Protein AF-A0A427BY05-F1 (afdb_monomer)

Solvent-accessible surface area (backbone atoms only — not comparable to full-atom values): 9026 Å² total; per-residue (Å²): 114,60,67,61,38,49,51,53,21,74,69,42,83,52,49,72,58,21,45,49,31,49,49,46,39,56,51,51,51,36,51,50,53,50,51,51,59,32,62,74,33,28,88,82,39,50,66,62,26,50,54,50,51,53,55,46,67,76,38,56,68,60,41,50,52,50,49,35,59,76,63,70,39,46,69,43,24,34,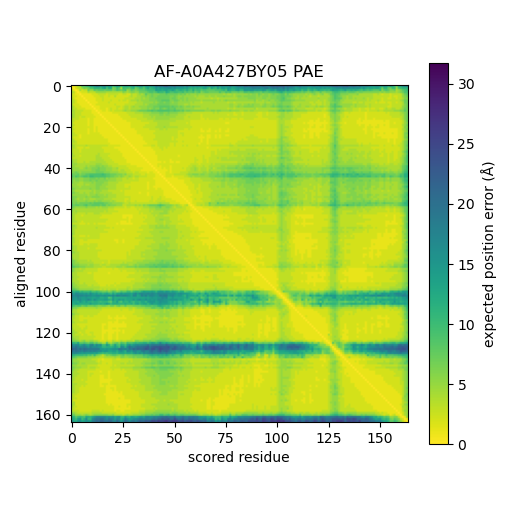47,46,44,53,57,53,64,74,42,78,83,36,62,39,61,51,48,50,54,56,72,54,30,83,90,66,48,51,93,47,58,31,56,33,17,47,55,49,54,53,49,52,47,48,18,68,76,41,90,49,93,89,52,62,46,44,92,80,32,95,51,34,58,60,54,37,60,66,48,39,62,47,52,49,53,43,50,32,46,70,72,71,46,77,84,128

Structure (mmCIF, N/CA/C/O backbone):
data_AF-A0A427BY05-F1
#
_entry.id   AF-A0A427BY05-F1
#
loop_
_atom_site.group_PDB
_atom_site.id
_atom_site.type_symbol
_atom_site.label_atom_id
_atom_site.label_alt_id
_atom_site.label_comp_id
_atom_site.label_asym_id
_atom_site.label_entity_id
_atom_site.label_seq_id
_atom_site.pdbx_PDB_ins_code
_atom_site.Cartn_x
_atom_site.Cartn_y
_atom_site.Cartn_z
_atom_site.occupancy
_atom_site.B_iso_or_equiv
_atom_site.auth_seq_id
_atom_site.auth_comp_id
_atom_site.auth_asym_id
_atom_site.auth_atom_id
_atom_site.pdbx_PDB_model_num
ATOM 1 N N . MET A 1 1 ? -16.948 -9.079 1.997 1.00 61.69 1 MET A N 1
ATOM 2 C CA . MET A 1 1 ? -16.565 -7.876 1.226 1.00 61.69 1 MET A CA 1
ATOM 3 C C . MET A 1 1 ? -15.181 -8.042 0.607 1.00 61.69 1 MET A C 1
ATOM 5 O O . MET A 1 1 ? -15.052 -7.877 -0.594 1.00 61.69 1 MET A O 1
ATOM 9 N N . SER A 1 2 ? -14.169 -8.478 1.361 1.00 74.81 2 SER A N 1
ATOM 10 C CA . SER A 1 2 ? -12.808 -8.645 0.826 1.00 74.81 2 SER A CA 1
ATOM 11 C C . SER A 1 2 ? -12.670 -9.723 -0.266 1.00 74.81 2 SER A C 1
ATOM 13 O O . SER A 1 2 ? -11.895 -9.544 -1.197 1.00 74.81 2 SER A O 1
ATOM 15 N N . GLY A 1 3 ? -13.470 -10.798 -0.222 1.00 76.38 3 GLY A N 1
ATOM 16 C CA . GLY A 1 3 ? -13.461 -11.840 -1.263 1.00 76.38 3 GLY A CA 1
ATOM 17 C C . GLY A 1 3 ? -13.956 -11.371 -2.640 1.00 76.38 3 GLY A C 1
ATOM 18 O O . GLY A 1 3 ? -13.386 -11.763 -3.652 1.00 76.38 3 GLY A O 1
ATOM 19 N N . SER A 1 4 ? -14.961 -10.487 -2.696 1.00 85.81 4 SER A N 1
ATOM 20 C CA . SER A 1 4 ? -15.432 -9.921 -3.971 1.00 85.81 4 SER A CA 1
ATOM 21 C C . SER A 1 4 ? -14.432 -8.922 -4.556 1.00 85.81 4 SER A C 1
A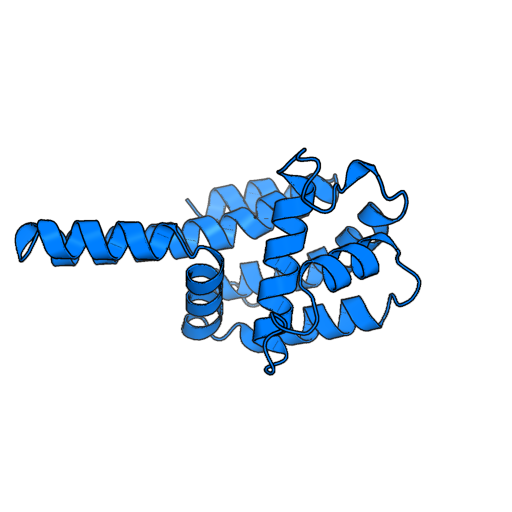TOM 23 O O . SER A 1 4 ? -14.260 -8.884 -5.768 1.00 85.81 4 SER A O 1
ATOM 25 N N . LEU A 1 5 ? -13.733 -8.164 -3.700 1.00 88.62 5 LEU A N 1
ATOM 26 C CA . LEU A 1 5 ? -12.658 -7.258 -4.123 1.00 88.62 5 LEU A CA 1
ATOM 27 C C . LEU A 1 5 ? -11.451 -8.028 -4.675 1.00 88.62 5 LEU A C 1
ATOM 29 O O . LEU A 1 5 ? -10.889 -7.636 -5.694 1.00 88.62 5 LEU A O 1
ATOM 33 N N . LEU A 1 6 ? -11.081 -9.151 -4.046 1.00 89.50 6 LEU A N 1
ATOM 34 C CA . LEU A 1 6 ? -10.041 -10.027 -4.584 1.00 89.50 6 LEU A CA 1
ATOM 35 C C . LEU A 1 6 ? -10.448 -10.590 -5.952 1.00 89.50 6 LEU A C 1
ATOM 37 O O . LEU A 1 6 ? -9.650 -10.557 -6.881 1.00 89.50 6 LEU A O 1
ATOM 41 N N . GLN A 1 7 ? -11.685 -11.071 -6.102 1.00 90.00 7 GLN A N 1
ATOM 42 C CA . GLN A 1 7 ? -12.169 -11.581 -7.386 1.00 90.00 7 GLN A CA 1
ATOM 43 C C . GLN A 1 7 ? -12.116 -10.510 -8.486 1.00 90.00 7 GLN A C 1
ATOM 45 O O . GLN A 1 7 ? -11.642 -10.790 -9.584 1.00 90.00 7 GLN A O 1
ATOM 50 N N . GLU A 1 8 ? -12.552 -9.283 -8.188 1.00 89.69 8 GLU A N 1
ATOM 51 C CA . GLU A 1 8 ? -12.441 -8.144 -9.108 1.00 89.69 8 GLU A CA 1
ATOM 52 C C . GLU A 1 8 ? -10.983 -7.906 -9.523 1.00 89.69 8 GLU A C 1
ATOM 54 O O . GLU A 1 8 ? -10.688 -7.797 -10.713 1.00 89.69 8 GLU A O 1
ATOM 59 N N . ALA A 1 9 ? -10.062 -7.903 -8.555 1.00 91.94 9 ALA A N 1
ATOM 60 C CA . ALA A 1 9 ? -8.640 -7.715 -8.815 1.00 91.94 9 ALA A CA 1
ATOM 61 C C . ALA A 1 9 ? -8.045 -8.822 -9.701 1.00 91.94 9 ALA A C 1
ATOM 63 O O . ALA A 1 9 ? -7.268 -8.528 -10.607 1.00 91.94 9 ALA A O 1
ATOM 64 N N . LEU A 1 10 ? -8.423 -10.082 -9.470 1.00 89.75 10 LEU A N 1
ATOM 65 C CA . LEU A 1 10 ? -7.934 -11.233 -10.237 1.00 89.75 10 LEU A CA 1
ATOM 66 C C . LEU A 1 10 ? -8.490 -11.279 -11.668 1.00 89.75 10 LEU A C 1
ATOM 68 O O . LEU A 1 10 ? -7.826 -11.796 -12.565 1.00 89.75 10 LEU A O 1
ATOM 72 N N . CYS A 1 11 ? -9.688 -10.737 -11.897 1.00 93.19 11 CYS A N 1
ATOM 73 C CA . CYS A 1 11 ? -10.292 -10.654 -13.228 1.00 93.19 11 CYS A CA 1
ATOM 74 C C . CYS A 1 11 ? -9.820 -9.436 -14.044 1.00 93.19 11 CYS A C 1
ATOM 76 O O . CYS A 1 11 ? -10.057 -9.385 -15.252 1.00 93.19 11 CYS A O 1
ATOM 78 N N . GLU A 1 12 ? -9.169 -8.451 -13.421 1.00 95.81 12 GLU A N 1
ATOM 79 C CA . GLU A 1 12 ? -8.708 -7.238 -14.095 1.00 95.81 12 GLU A CA 1
ATOM 80 C C . GLU A 1 12 ? -7.361 -7.456 -14.799 1.00 95.81 12 GLU A C 1
ATOM 82 O O . GLU A 1 12 ? -6.344 -7.788 -14.190 1.00 95.81 12 GLU A O 1
ATOM 87 N N . THR A 1 13 ? -7.332 -7.224 -16.110 1.00 92.69 13 THR A N 1
ATOM 88 C CA . THR A 1 13 ? -6.145 -7.454 -16.946 1.00 92.69 13 THR A CA 1
ATOM 89 C C . THR A 1 13 ? -5.298 -6.201 -17.145 1.00 92.69 13 THR A C 1
ATOM 91 O O . THR A 1 13 ? -4.124 -6.298 -17.502 1.00 92.69 13 THR A O 1
ATOM 94 N N . ARG A 1 14 ? -5.854 -5.009 -16.906 1.00 95.31 14 ARG A N 1
ATOM 95 C CA . ARG A 1 14 ? -5.155 -3.731 -17.080 1.00 95.31 14 ARG A CA 1
ATOM 96 C C . ARG A 1 14 ? -4.316 -3.436 -15.828 1.00 95.31 14 ARG A C 1
ATOM 98 O O . ARG A 1 14 ? -4.907 -3.260 -14.760 1.00 95.31 14 ARG A O 1
ATOM 105 N N . PRO A 1 15 ? -2.975 -3.290 -15.927 1.00 94.56 15 PRO A N 1
ATOM 106 C CA . PRO A 1 15 ? -2.093 -3.147 -14.759 1.00 94.56 15 PRO A CA 1
ATOM 107 C C . PRO A 1 15 ? -2.517 -2.037 -1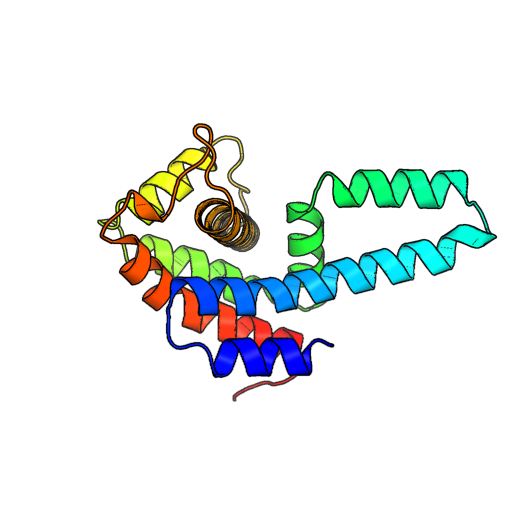3.790 1.00 94.56 15 PRO A C 1
ATOM 109 O O . PRO A 1 15 ? -2.581 -2.255 -12.582 1.00 94.56 15 PRO A O 1
ATOM 112 N N . ARG A 1 16 ? -2.895 -0.871 -14.335 1.00 94.69 16 ARG A N 1
ATOM 113 C CA . ARG A 1 16 ? -3.423 0.279 -13.584 1.00 94.69 16 ARG A CA 1
ATOM 114 C C . ARG A 1 16 ? -4.570 -0.099 -12.651 1.00 94.69 16 ARG A C 1
ATOM 116 O O . ARG A 1 16 ? -4.543 0.231 -11.470 1.00 94.69 16 ARG A O 1
ATOM 123 N N . TRP A 1 17 ? -5.589 -0.759 -13.189 1.00 94.88 17 TRP A N 1
ATOM 124 C CA . TRP A 1 17 ? -6.816 -1.038 -12.450 1.00 94.88 17 TRP A CA 1
ATOM 125 C C . TRP A 1 17 ? -6.668 -2.255 -11.546 1.00 94.88 17 TRP A C 1
ATOM 127 O O . TRP A 1 17 ? -7.196 -2.235 -10.439 1.00 94.88 17 TRP A O 1
ATOM 137 N N . ARG A 1 18 ? -5.863 -3.248 -11.947 1.00 96.19 18 ARG A N 1
ATOM 138 C CA . ARG A 1 18 ? -5.526 -4.392 -11.093 1.00 96.19 18 ARG A CA 1
ATOM 139 C C . ARG A 1 18 ? -4.794 -3.947 -9.832 1.00 96.19 18 ARG A C 1
ATOM 141 O O . ARG A 1 18 ? -5.168 -4.358 -8.738 1.00 96.19 18 ARG A O 1
ATOM 148 N N . PHE A 1 19 ? -3.808 -3.059 -9.965 1.00 96.62 19 PHE A N 1
ATOM 149 C CA . PHE A 1 19 ? -3.102 -2.490 -8.816 1.00 96.62 19 PHE A CA 1
ATOM 150 C C . PHE A 1 19 ? -4.064 -1.782 -7.850 1.00 96.62 19 PHE A C 1
ATOM 152 O O . PHE A 1 19 ? -4.033 -2.030 -6.646 1.00 96.62 19 PHE A O 1
ATOM 159 N N . VAL A 1 20 ? -4.960 -0.936 -8.374 1.00 95.56 20 VAL A N 1
ATOM 160 C CA . VAL A 1 20 ? -5.959 -0.229 -7.553 1.00 95.56 20 VAL A CA 1
ATOM 161 C C . VAL A 1 20 ? -6.930 -1.204 -6.887 1.00 95.56 20 VAL A C 1
ATOM 163 O O . VAL A 1 20 ? -7.250 -1.027 -5.714 1.00 95.56 20 VAL A O 1
ATOM 166 N N . ALA A 1 21 ? -7.384 -2.237 -7.595 1.00 95.25 21 ALA A N 1
ATOM 167 C CA . ALA A 1 21 ? -8.278 -3.249 -7.042 1.00 95.25 21 ALA A CA 1
ATOM 168 C C . ALA A 1 21 ? -7.616 -4.038 -5.898 1.00 95.25 21 ALA A C 1
ATOM 170 O O . ALA A 1 21 ? -8.241 -4.243 -4.860 1.00 95.25 21 ALA A O 1
ATOM 171 N N . LEU A 1 22 ? -6.333 -4.395 -6.027 1.00 96.44 22 LEU A N 1
ATOM 172 C CA . LEU A 1 22 ? -5.565 -5.008 -4.936 1.00 96.44 22 LEU A CA 1
ATOM 173 C C . LEU A 1 22 ? -5.404 -4.056 -3.746 1.00 96.44 22 LEU A C 1
ATOM 175 O O . LEU A 1 22 ? -5.635 -4.455 -2.606 1.00 96.44 22 LEU A O 1
ATOM 179 N N . TYR A 1 23 ? -5.072 -2.785 -3.998 1.00 96.19 23 TYR A N 1
ATOM 180 C CA . TYR A 1 23 ? -4.983 -1.773 -2.943 1.00 96.19 23 TYR A CA 1
ATOM 181 C C . TYR A 1 23 ? -6.300 -1.642 -2.165 1.00 96.19 23 TYR A C 1
ATOM 183 O O . TYR A 1 23 ? -6.294 -1.570 -0.936 1.00 96.19 23 TYR A O 1
ATOM 191 N N . ARG A 1 24 ? -7.442 -1.678 -2.864 1.00 95.69 24 ARG A N 1
ATOM 192 C CA . ARG A 1 24 ? -8.776 -1.603 -2.250 1.00 95.69 24 ARG A CA 1
ATOM 193 C C . ARG A 1 24 ? -9.051 -2.722 -1.247 1.00 95.69 24 ARG A C 1
ATOM 195 O O . ARG A 1 24 ? -9.884 -2.542 -0.362 1.00 95.69 24 ARG A O 1
ATOM 202 N N . VAL A 1 25 ? -8.364 -3.862 -1.341 1.00 95.88 25 VAL A N 1
ATOM 203 C CA . VAL A 1 25 ? -8.475 -4.920 -0.328 1.00 95.88 25 VAL A CA 1
ATOM 204 C C . VAL A 1 25 ? -7.859 -4.471 1.000 1.00 95.88 25 VAL A C 1
ATOM 206 O O . VAL A 1 25 ? -8.488 -4.652 2.043 1.00 95.88 25 VAL A O 1
ATOM 209 N N . PHE A 1 26 ? -6.688 -3.824 0.973 1.00 95.44 26 PHE A N 1
ATOM 210 C CA . PHE A 1 26 ? -6.093 -3.207 2.166 1.00 95.44 26 PHE A CA 1
ATOM 211 C C . PHE A 1 26 ? -6.961 -2.069 2.700 1.00 95.44 26 PHE A C 1
ATOM 213 O O . PHE A 1 26 ? -7.196 -2.002 3.903 1.00 95.44 26 PHE A O 1
ATOM 220 N N . GLU A 1 27 ? -7.490 -1.230 1.806 1.00 94.69 27 GLU A N 1
ATOM 221 C CA . GLU A 1 27 ? -8.411 -0.143 2.162 1.00 94.69 27 GLU A CA 1
ATOM 222 C C . GLU A 1 27 ? -9.661 -0.649 2.862 1.00 94.69 27 GLU A C 1
ATOM 224 O O . GLU A 1 27 ? -10.025 -0.166 3.933 1.00 94.69 27 GLU A O 1
ATOM 229 N N . SER A 1 28 ? -10.267 -1.707 2.333 1.00 94.94 28 SER A N 1
ATOM 230 C CA . SER A 1 28 ? -11.369 -2.364 3.018 1.00 94.94 28 SER A CA 1
ATOM 231 C C . SER A 1 28 ? -10.951 -2.875 4.397 1.00 94.94 28 SER A C 1
ATOM 233 O O . SER A 1 28 ? -11.741 -2.751 5.327 1.00 94.94 28 SER A O 1
ATOM 235 N N . ALA A 1 29 ? -9.756 -3.453 4.552 1.00 93.25 29 ALA A N 1
ATOM 236 C CA . ALA A 1 29 ? -9.302 -3.981 5.837 1.00 93.25 29 ALA A CA 1
ATOM 237 C C . ALA A 1 29 ? -9.129 -2.871 6.886 1.00 93.25 29 ALA A C 1
ATOM 239 O O . ALA A 1 29 ? -9.685 -2.986 7.981 1.00 93.25 29 ALA A O 1
ATOM 240 N N . TYR A 1 30 ? -8.437 -1.776 6.551 1.00 92.94 30 TYR A N 1
ATOM 241 C CA . TYR A 1 30 ? -8.239 -0.695 7.517 1.00 92.94 30 TYR A CA 1
ATOM 242 C C . TYR A 1 30 ? -9.530 0.081 7.818 1.00 92.94 30 TYR A C 1
ATOM 244 O O . TYR A 1 30 ? -9.750 0.469 8.965 1.00 92.94 30 TYR A O 1
ATOM 252 N N . LEU A 1 31 ? -10.439 0.247 6.847 1.00 93.81 31 LEU A N 1
ATOM 253 C CA . LEU A 1 31 ? -11.731 0.905 7.084 1.00 93.81 31 LEU A CA 1
ATOM 254 C C . LEU A 1 31 ? -12.657 0.059 7.963 1.00 93.81 31 LEU A C 1
ATOM 256 O O . LEU A 1 31 ? -13.380 0.609 8.795 1.00 93.81 31 LEU A O 1
ATOM 260 N N . LEU A 1 32 ? -12.635 -1.269 7.806 1.00 93.12 32 LEU A N 1
ATOM 261 C CA . LEU A 1 32 ? -13.375 -2.178 8.684 1.00 93.12 32 LEU A CA 1
ATOM 262 C C . LEU A 1 32 ? -12.838 -2.109 10.117 1.00 93.12 32 LEU A C 1
ATOM 264 O O . LEU A 1 32 ? -13.629 -1.932 11.040 1.00 93.12 32 LEU A O 1
ATOM 268 N N . ALA A 1 33 ? -11.513 -2.146 10.295 1.00 91.50 33 ALA A N 1
ATOM 269 C CA . ALA A 1 33 ? -10.890 -2.001 11.610 1.00 91.50 33 ALA A CA 1
ATOM 270 C C . ALA A 1 33 ? -11.244 -0.656 12.270 1.00 91.50 33 ALA A C 1
ATOM 272 O O . ALA A 1 33 ? -11.573 -0.602 13.456 1.00 91.50 33 ALA A O 1
ATOM 273 N N . LEU A 1 34 ? -11.236 0.433 11.493 1.00 92.62 34 LEU A N 1
ATOM 274 C CA . LEU A 1 34 ? -11.607 1.756 11.982 1.00 92.62 34 LEU A CA 1
ATOM 275 C C . LEU A 1 34 ? -13.085 1.834 12.385 1.00 92.62 34 LEU A C 1
ATOM 277 O O . LEU A 1 34 ? -13.408 2.392 13.434 1.00 92.62 34 LEU A O 1
ATOM 281 N N . ARG A 1 35 ? -13.979 1.264 11.568 1.00 95.00 35 ARG A N 1
ATOM 282 C CA . ARG A 1 35 ? -15.411 1.168 11.875 1.00 95.00 35 ARG A CA 1
ATOM 283 C C . ARG A 1 35 ? -15.635 0.417 13.183 1.00 95.00 35 ARG A C 1
ATOM 285 O O . ARG A 1 35 ? -16.393 0.898 14.0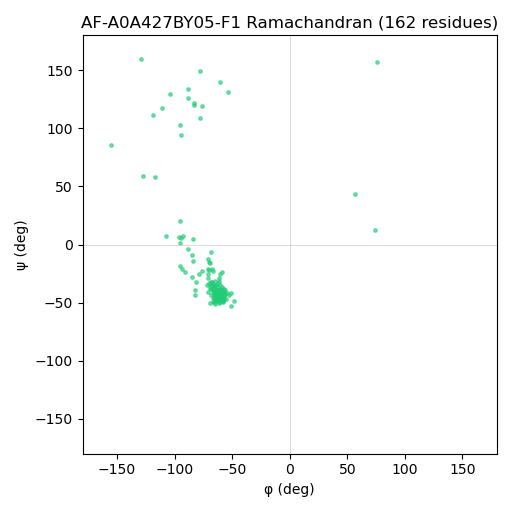19 1.00 95.00 35 ARG A O 1
ATOM 292 N N . ASP A 1 36 ? -14.996 -0.734 13.355 1.00 93.94 36 ASP A N 1
ATOM 293 C CA . ASP A 1 36 ? -15.195 -1.579 14.535 1.00 93.94 36 ASP A CA 1
ATOM 294 C C . ASP A 1 36 ? -14.726 -0.849 15.801 1.00 93.94 36 ASP A C 1
ATOM 296 O O . ASP A 1 36 ? -15.496 -0.688 16.748 1.00 93.94 36 ASP A O 1
ATOM 300 N N . ALA A 1 37 ? -13.538 -0.238 15.754 1.00 92.12 37 ALA A N 1
ATOM 301 C CA . ALA A 1 37 ? -13.023 0.583 16.849 1.00 92.12 37 ALA A CA 1
ATOM 302 C C . ALA A 1 37 ? -13.916 1.795 17.183 1.00 92.12 37 ALA A C 1
ATOM 304 O O . ALA A 1 37 ? -14.013 2.196 18.347 1.00 92.12 37 ALA A O 1
ATOM 305 N N . PHE A 1 38 ? -14.555 2.406 16.180 1.00 95.62 38 PHE A N 1
ATOM 306 C CA . PHE A 1 38 ? -15.523 3.479 16.398 1.00 95.62 38 PHE A CA 1
ATOM 307 C C . PHE A 1 38 ? -16.773 2.963 17.113 1.00 95.62 38 PHE A C 1
ATOM 309 O O . PHE A 1 38 ? -17.176 3.551 18.116 1.00 95.62 38 PHE A O 1
ATOM 316 N N . MET A 1 39 ? -17.362 1.866 16.629 1.00 96.19 39 MET A N 1
ATOM 317 C CA . MET A 1 39 ? -18.592 1.295 17.185 1.00 96.19 39 MET A CA 1
ATOM 318 C C . MET A 1 39 ? -18.417 0.854 18.642 1.00 96.19 39 MET A C 1
ATOM 320 O O . MET A 1 39 ? -19.288 1.141 19.465 1.00 96.19 39 MET A O 1
ATOM 324 N N . ASP A 1 40 ? -17.272 0.257 18.977 1.00 95.88 40 ASP A N 1
ATOM 325 C CA . ASP A 1 40 ? -16.950 -0.178 20.341 1.00 95.88 40 ASP A CA 1
ATOM 326 C C . ASP A 1 40 ? -16.840 0.999 21.324 1.00 95.88 40 ASP A C 1
ATOM 328 O O . ASP A 1 40 ? -17.220 0.903 22.494 1.00 95.88 40 ASP A O 1
ATOM 332 N N . ALA A 1 41 ? -16.331 2.143 20.858 1.00 95.00 41 ALA A N 1
ATOM 333 C CA . ALA A 1 41 ? -16.107 3.319 21.693 1.00 95.00 41 ALA A CA 1
ATOM 334 C C . ALA A 1 41 ? -17.302 4.288 21.730 1.00 95.00 41 ALA A C 1
ATOM 336 O O . ALA A 1 41 ? -17.423 5.072 22.677 1.00 95.00 41 ALA A O 1
ATOM 337 N N . PHE A 1 42 ? -18.170 4.267 20.713 1.00 96.75 42 PHE A N 1
ATOM 338 C CA . PHE A 1 42 ? -19.159 5.320 20.485 1.00 96.75 42 PHE A CA 1
ATOM 339 C C . PHE A 1 42 ? -20.145 5.469 21.640 1.00 96.75 42 PHE A C 1
ATOM 341 O O . PHE A 1 42 ? -20.309 6.571 22.152 1.00 96.75 42 PHE A O 1
ATOM 348 N N . PHE A 1 43 ? -20.764 4.382 22.101 1.00 96.44 43 PHE A N 1
ATOM 349 C CA . PHE A 1 43 ? -21.775 4.463 23.163 1.00 96.44 43 PHE A CA 1
ATOM 350 C C . PHE A 1 43 ? -21.190 4.813 24.538 1.00 96.44 43 PHE A C 1
ATOM 352 O O . PHE A 1 43 ? -21.903 5.351 25.382 1.00 96.44 43 PHE A O 1
ATOM 359 N N . SER A 1 4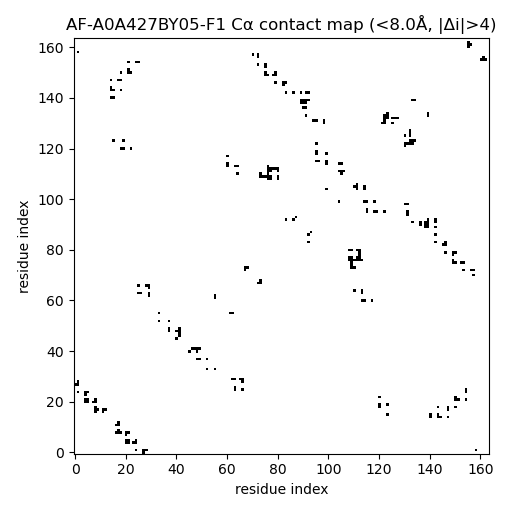4 ? -19.893 4.569 24.743 1.00 96.69 44 SER A N 1
ATOM 360 C CA . SER A 1 44 ? -19.186 4.928 25.977 1.00 96.69 44 SER A CA 1
ATOM 361 C C . SER A 1 44 ? -18.739 6.393 25.984 1.00 96.69 44 SER A C 1
ATOM 363 O O . SER A 1 44 ? -18.799 7.056 27.018 1.00 96.69 44 SER A O 1
ATOM 365 N N . ASN A 1 45 ? -18.273 6.919 24.844 1.00 96.12 45 ASN A N 1
ATOM 366 C CA . ASN A 1 45 ? -17.849 8.315 24.709 1.00 96.12 45 ASN A CA 1
ATOM 367 C C . ASN A 1 45 ? -17.951 8.805 23.244 1.00 96.12 45 ASN A C 1
ATOM 369 O O . ASN A 1 45 ? -16.948 8.804 22.518 1.00 96.12 45 ASN A O 1
ATOM 373 N N . PRO A 1 46 ? -19.136 9.279 22.804 1.00 95.94 46 PRO A N 1
ATOM 374 C CA . PRO A 1 46 ? -19.398 9.588 21.395 1.00 95.94 46 PRO A CA 1
ATOM 375 C C . PRO A 1 46 ? -18.475 10.659 20.810 1.00 95.94 46 PRO A C 1
ATOM 377 O O . PRO A 1 46 ? -18.012 10.546 19.672 1.00 95.94 46 PRO A O 1
ATOM 380 N N . LYS A 1 47 ? -18.181 11.704 21.596 1.00 97.12 47 LYS A N 1
ATOM 381 C CA . LYS A 1 47 ? -17.329 12.819 21.166 1.00 97.12 47 LYS A CA 1
ATOM 382 C C . LYS A 1 47 ? -15.900 12.343 20.919 1.00 97.12 47 LYS A C 1
ATOM 384 O O . LYS A 1 47 ? -15.365 12.560 19.836 1.00 97.12 47 LYS A O 1
ATOM 389 N N . ALA A 1 48 ? -15.311 11.642 21.889 1.00 95.56 48 ALA A N 1
ATOM 390 C CA . ALA A 1 48 ? -13.950 11.134 21.756 1.00 95.56 48 ALA A CA 1
ATOM 391 C C . ALA A 1 48 ? -13.828 10.099 20.625 1.00 95.56 48 ALA A C 1
ATOM 393 O O . ALA A 1 48 ? -12.858 10.141 19.869 1.00 95.56 48 ALA A O 1
ATOM 394 N N . ALA A 1 49 ? -14.815 9.207 20.472 1.00 95.56 49 ALA A N 1
ATOM 395 C CA . ALA A 1 49 ? -14.843 8.220 19.392 1.00 95.56 49 ALA A CA 1
ATOM 396 C C . ALA A 1 49 ? -14.879 8.888 18.006 1.00 95.56 49 ALA A C 1
ATOM 398 O O . ALA A 1 49 ? -14.120 8.511 17.108 1.00 95.56 49 ALA A O 1
ATOM 399 N N . THR A 1 50 ? -15.704 9.927 17.851 1.00 95.56 50 THR A N 1
ATOM 400 C CA . THR A 1 50 ? -15.813 10.696 16.602 1.00 95.56 50 THR A CA 1
ATOM 401 C C . THR A 1 50 ? -14.519 11.448 16.293 1.00 95.56 50 THR A C 1
ATOM 403 O O . THR A 1 50 ? -13.991 11.328 15.188 1.00 95.56 50 THR A O 1
ATOM 406 N N . ASP A 1 51 ? -13.956 12.163 17.273 1.00 95.81 51 ASP A N 1
ATOM 407 C CA . ASP A 1 51 ? -12.712 12.922 17.099 1.00 95.81 51 ASP A CA 1
ATOM 408 C C . ASP A 1 51 ? -11.528 12.006 16.753 1.00 95.81 51 ASP A C 1
ATOM 410 O O . ASP A 1 51 ? -10.716 12.331 15.884 1.00 95.81 51 ASP A O 1
ATOM 414 N N . LYS A 1 52 ? -11.435 10.837 17.401 1.00 93.12 52 LYS A N 1
ATOM 415 C CA . LYS A 1 52 ? -10.404 9.831 17.113 1.00 93.12 52 LYS A CA 1
ATOM 416 C C . LYS A 1 52 ? -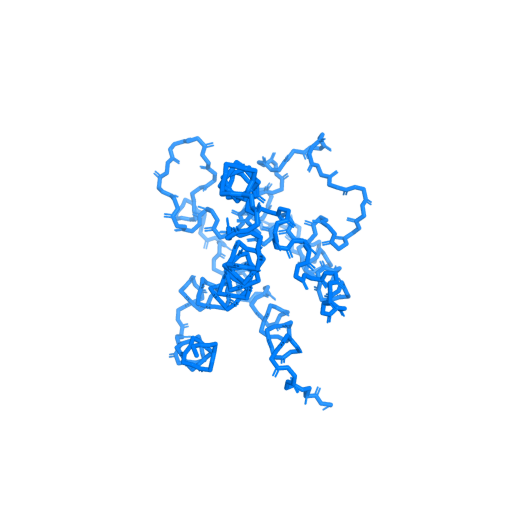10.537 9.288 15.691 1.00 93.12 52 LYS A C 1
ATOM 418 O O . LYS A 1 52 ? -9.542 9.208 14.977 1.00 93.12 52 LYS A O 1
ATOM 423 N N . THR A 1 53 ? -11.756 8.953 15.276 1.00 93.56 53 THR A N 1
ATOM 424 C CA . THR A 1 53 ? -12.032 8.413 13.936 1.00 93.56 53 THR A CA 1
ATOM 425 C C . THR A 1 53 ? -11.729 9.437 12.853 1.00 93.56 53 THR A C 1
ATOM 427 O O . THR A 1 53 ? -11.078 9.112 11.864 1.00 93.56 53 THR A O 1
ATOM 430 N N . LYS A 1 54 ? -12.113 10.700 13.070 1.00 93.62 54 LYS A N 1
ATOM 431 C CA . LYS A 1 54 ? -11.778 11.800 12.163 1.00 93.62 54 LYS A CA 1
ATOM 432 C C . LYS A 1 54 ? -10.264 11.938 11.985 1.00 93.62 54 LYS A C 1
ATOM 434 O O . LYS A 1 54 ? -9.792 11.953 10.854 1.00 93.62 54 LYS A O 1
ATOM 439 N N . LYS A 1 55 ? -9.505 11.975 13.086 1.00 92.56 55 LYS A N 1
ATOM 440 C CA . LYS A 1 55 ? -8.034 12.050 13.040 1.00 92.56 55 LYS A CA 1
ATOM 441 C C . LYS A 1 55 ? -7.410 10.857 12.323 1.00 92.56 55 LYS A C 1
ATOM 443 O O . LYS A 1 55 ? -6.441 11.028 11.595 1.00 92.56 55 LYS A O 1
ATOM 448 N N . ALA A 1 56 ? -7.955 9.657 12.520 1.00 90.12 56 ALA A N 1
ATOM 449 C CA . ALA A 1 56 ? -7.484 8.481 11.805 1.00 90.12 56 ALA A CA 1
ATOM 450 C C . ALA A 1 56 ? -7.698 8.644 10.294 1.00 90.12 56 ALA A C 1
ATOM 452 O O . ALA A 1 56 ? -6.762 8.417 9.532 1.00 90.12 56 ALA A O 1
ATOM 453 N N . LEU A 1 57 ? -8.889 9.071 9.851 1.00 88.56 57 LEU A N 1
ATOM 454 C CA . LEU A 1 57 ? -9.203 9.292 8.428 1.00 88.56 57 LEU A CA 1
ATOM 455 C C . LEU A 1 57 ? -8.319 10.360 7.769 1.00 88.56 57 LEU A C 1
ATOM 457 O O . LEU A 1 57 ? -8.054 10.273 6.576 1.00 88.56 57 LEU A O 1
ATOM 461 N N . GLU A 1 58 ? -7.831 11.338 8.532 1.00 88.62 58 GLU A N 1
ATOM 462 C CA . GLU A 1 58 ? -6.869 12.340 8.050 1.00 88.62 58 GLU A CA 1
ATOM 463 C C . GLU A 1 58 ? -5.467 11.748 7.778 1.00 88.62 58 GLU A C 1
ATOM 465 O O . GLU A 1 58 ? -4.665 12.373 7.086 1.00 88.62 58 GLU A O 1
ATOM 470 N N . ALA A 1 59 ? -5.176 10.539 8.272 1.00 87.75 59 ALA A N 1
ATOM 471 C CA . ALA A 1 59 ? -3.887 9.860 8.160 1.00 87.75 59 ALA A CA 1
ATOM 472 C C . ALA A 1 59 ? -4.026 8.435 7.583 1.00 87.75 59 ALA A C 1
ATOM 474 O O . ALA A 1 59 ? -3.632 7.454 8.214 1.00 87.75 59 ALA A O 1
ATOM 475 N N . GLU A 1 60 ? -4.578 8.317 6.369 1.00 88.12 60 GLU A N 1
ATOM 476 C CA . GLU A 1 60 ? -4.819 7.036 5.671 1.00 88.12 60 GLU A CA 1
ATOM 477 C C . GLU A 1 60 ? -3.571 6.134 5.618 1.00 88.12 60 GLU A C 1
ATOM 479 O O . GLU A 1 60 ? -3.658 4.937 5.888 1.00 88.12 60 GLU A O 1
ATOM 484 N N . VAL A 1 61 ? -2.391 6.708 5.352 1.00 90.44 61 VAL A N 1
ATOM 485 C CA . VAL A 1 61 ? -1.128 5.949 5.307 1.00 90.44 61 VAL A CA 1
ATOM 486 C C . VAL A 1 61 ? -0.812 5.257 6.637 1.00 90.44 61 VAL A C 1
ATOM 488 O O . VAL A 1 61 ? -0.413 4.098 6.629 1.00 90.44 61 VAL A O 1
ATOM 491 N N . ASN A 1 62 ? -1.098 5.896 7.776 1.00 91.81 62 ASN A N 1
ATOM 492 C CA . ASN A 1 62 ? -0.871 5.299 9.095 1.00 91.81 62 ASN A CA 1
ATOM 493 C C . ASN A 1 62 ? -1.826 4.122 9.340 1.00 91.81 62 ASN A C 1
ATOM 495 O O . ASN A 1 62 ? -1.464 3.148 9.994 1.00 91.81 62 ASN A O 1
ATOM 499 N N . GLN A 1 63 ? -3.054 4.194 8.816 1.00 92.38 63 GLN A N 1
ATOM 500 C CA . GLN A 1 63 ? -3.991 3.072 8.902 1.00 92.38 63 GLN A CA 1
ATOM 501 C C . GLN A 1 63 ? -3.504 1.882 8.073 1.00 92.38 63 GLN A C 1
ATOM 503 O O . GLN A 1 63 ? -3.644 0.729 8.484 1.00 92.38 63 GLN A O 1
ATOM 508 N N . PHE A 1 64 ? -2.909 2.164 6.914 1.00 94.94 64 PHE A N 1
ATOM 509 C CA . PHE A 1 64 ? -2.317 1.136 6.076 1.00 94.94 64 PHE A CA 1
ATOM 510 C C . PHE A 1 64 ? -1.109 0.480 6.762 1.00 94.94 64 PHE A C 1
ATOM 512 O O . PHE A 1 64 ? -1.042 -0.747 6.822 1.00 94.94 64 PHE A O 1
ATOM 519 N N . GLU A 1 65 ? -0.208 1.269 7.353 1.00 94.88 65 GLU A N 1
ATOM 520 C CA . GLU A 1 65 ? 0.917 0.757 8.149 1.00 94.88 65 GLU A CA 1
ATOM 521 C C . GLU A 1 65 ? 0.449 -0.150 9.295 1.00 94.88 65 GLU A C 1
ATOM 523 O O . GLU A 1 65 ? 1.021 -1.222 9.504 1.00 94.88 65 GLU A O 1
ATOM 528 N N . GLU A 1 66 ? -0.623 0.226 9.997 1.00 93.38 66 GLU A N 1
ATOM 529 C CA . GLU A 1 66 ? -1.166 -0.579 11.094 1.00 93.38 66 GLU A CA 1
ATOM 530 C C . GLU A 1 66 ? -1.701 -1.933 10.606 1.00 93.38 66 GLU A C 1
ATOM 532 O O . GLU A 1 66 ? -1.422 -2.959 11.227 1.00 93.38 66 GLU A O 1
ATOM 537 N N . VAL A 1 67 ? -2.392 -1.979 9.459 1.00 94.75 67 VAL A N 1
ATOM 538 C CA . VAL A 1 67 ? -2.815 -3.253 8.844 1.00 94.75 67 VAL A CA 1
ATOM 539 C C . VAL A 1 67 ? -1.610 -4.115 8.484 1.00 94.75 67 VAL A C 1
ATOM 541 O O . VAL A 1 67 ? -1.591 -5.306 8.794 1.00 94.75 67 VAL A O 1
ATOM 544 N N . VAL A 1 68 ? -0.578 -3.532 7.871 1.00 96.25 68 VAL A N 1
ATOM 545 C CA . VAL A 1 68 ? 0.651 -4.263 7.527 1.00 96.25 68 VAL A CA 1
ATOM 546 C C . VAL A 1 68 ? 1.308 -4.847 8.772 1.00 96.25 68 VAL A C 1
ATOM 548 O O . VAL A 1 68 ? 1.732 -6.005 8.765 1.00 96.25 68 VAL A O 1
ATOM 551 N N . LYS A 1 69 ? 1.349 -4.077 9.859 1.00 94.94 69 LYS A N 1
ATOM 552 C CA . LYS A 1 69 ? 1.956 -4.489 11.120 1.00 94.94 69 LYS A CA 1
ATOM 553 C C . LYS A 1 69 ? 1.164 -5.593 11.816 1.00 94.94 69 LYS A C 1
ATOM 555 O O . LYS A 1 69 ? 1.748 -6.613 12.183 1.00 94.94 69 LYS A O 1
ATOM 560 N N . LEU A 1 70 ? -0.146 -5.407 11.969 1.00 93.25 70 LEU A N 1
ATOM 561 C CA . LEU A 1 70 ? -1.042 -6.339 12.654 1.00 93.25 70 LEU A CA 1
ATOM 562 C C . LEU A 1 70 ? -1.071 -7.711 11.968 1.00 93.25 70 LEU A C 1
ATOM 564 O O . LEU A 1 70 ? -1.071 -8.743 12.638 1.00 93.25 70 LEU A O 1
ATOM 568 N N . HIS A 1 71 ? -1.048 -7.719 10.634 1.00 94.44 71 HIS A N 1
ATOM 569 C CA . HIS A 1 71 ? -1.110 -8.937 9.826 1.00 94.44 71 HIS A CA 1
ATOM 570 C C . HIS A 1 71 ? 0.265 -9.509 9.449 1.00 94.44 71 HIS A C 1
ATOM 572 O O . HIS A 1 71 ? 0.330 -10.470 8.685 1.00 94.44 71 HIS A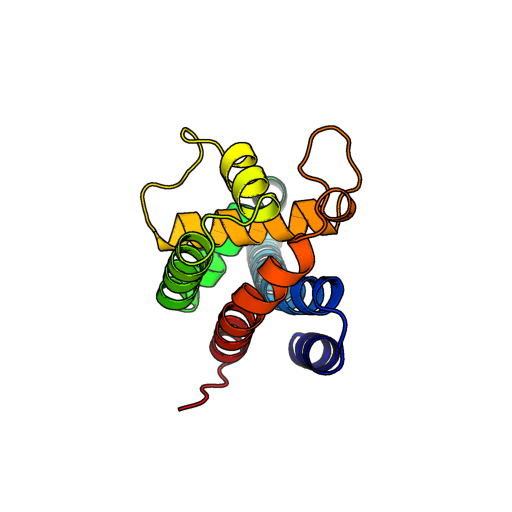 O 1
ATOM 578 N N . GLN A 1 72 ? 1.352 -8.963 10.003 1.00 95.75 72 GLN A N 1
ATOM 579 C CA . GLN A 1 72 ? 2.726 -9.437 9.792 1.00 95.75 72 GLN A CA 1
ATOM 580 C C . GLN A 1 72 ? 3.147 -9.461 8.309 1.00 95.75 72 GLN A C 1
ATOM 582 O O . GLN A 1 72 ? 3.741 -10.424 7.824 1.00 95.75 72 GLN A O 1
ATOM 587 N N . LEU A 1 73 ? 2.808 -8.405 7.566 1.00 96.69 73 LEU A N 1
ATOM 588 C CA . LEU A 1 73 ? 3.029 -8.314 6.119 1.00 96.69 73 LEU A CA 1
ATOM 589 C C . LEU A 1 73 ? 4.318 -7.563 5.742 1.00 96.69 73 LEU A C 1
ATOM 591 O O . LEU A 1 73 ? 4.546 -7.304 4.562 1.00 96.69 73 LEU A O 1
ATOM 595 N N . GLN A 1 74 ? 5.159 -7.194 6.713 1.00 97.25 74 GLN A N 1
ATOM 596 C CA . GLN A 1 74 ? 6.296 -6.280 6.534 1.00 97.25 74 GLN A CA 1
ATOM 597 C C . GLN A 1 74 ? 7.260 -6.725 5.425 1.00 97.25 74 GLN A C 1
ATOM 599 O O . GLN A 1 74 ? 7.670 -5.904 4.606 1.00 97.25 74 GLN A O 1
ATOM 604 N N . SER A 1 75 ? 7.563 -8.023 5.341 1.00 96.81 75 SER A N 1
ATOM 605 C CA . SER A 1 75 ? 8.491 -8.579 4.345 1.00 96.81 75 SER A CA 1
ATOM 606 C C . SER A 1 75 ? 8.028 -8.368 2.898 1.00 96.81 75 SER A C 1
ATOM 608 O O . SER A 1 75 ? 8.849 -8.174 1.997 1.00 96.81 75 SER A O 1
ATOM 610 N N . TYR A 1 76 ? 6.715 -8.337 2.647 1.00 97.38 76 TYR A N 1
ATOM 611 C CA . TYR A 1 76 ? 6.188 -8.005 1.323 1.00 97.38 76 TYR A CA 1
ATOM 612 C C . TYR A 1 76 ? 6.456 -6.539 0.967 1.00 97.38 76 TYR A C 1
ATOM 614 O O . TYR A 1 76 ? 6.802 -6.237 -0.171 1.00 97.38 76 TYR A O 1
ATOM 622 N N . PHE A 1 77 ? 6.359 -5.623 1.930 1.00 97.19 77 PHE A N 1
ATOM 623 C CA . PHE A 1 77 ? 6.613 -4.199 1.693 1.00 97.19 77 PHE A CA 1
ATOM 624 C C . PHE A 1 77 ? 8.109 -3.861 1.647 1.00 97.19 77 PHE A C 1
ATOM 626 O O . PHE A 1 77 ? 8.503 -2.938 0.941 1.00 97.19 77 PHE A O 1
ATOM 633 N N . GLU A 1 78 ? 8.969 -4.650 2.287 1.00 96.81 78 GLU A N 1
ATOM 634 C CA . GLU A 1 78 ? 10.413 -4.629 2.004 1.00 96.81 78 GLU A CA 1
ATOM 635 C C . GLU A 1 78 ? 10.697 -5.060 0.563 1.00 96.81 78 GLU A C 1
ATOM 637 O O . GLU A 1 78 ? 11.465 -4.404 -0.144 1.00 96.81 78 GLU A O 1
ATOM 642 N N . SER A 1 79 ? 10.016 -6.111 0.095 1.00 96.94 79 SER A N 1
ATOM 643 C CA . SER A 1 79 ? 10.145 -6.593 -1.286 1.00 96.94 79 SER A CA 1
ATOM 644 C C . SER A 1 79 ? 9.695 -5.543 -2.305 1.00 96.94 79 SER A C 1
ATOM 646 O O . SER A 1 79 ? 10.305 -5.429 -3.362 1.00 96.94 79 SER A O 1
ATOM 648 N N . VAL A 1 80 ? 8.693 -4.714 -1.980 1.00 96.69 80 VAL A N 1
ATOM 649 C CA . VAL A 1 80 ? 8.313 -3.563 -2.820 1.00 96.69 80 VAL A CA 1
ATOM 650 C C . VAL A 1 80 ? 9.512 -2.649 -3.061 1.00 96.69 80 VAL A C 1
ATOM 652 O O . VAL A 1 80 ? 9.755 -2.261 -4.198 1.00 96.69 80 VAL A O 1
ATOM 655 N N . ILE A 1 81 ? 10.281 -2.309 -2.023 1.00 94.94 81 ILE A N 1
ATOM 656 C CA . ILE A 1 81 ? 11.451 -1.437 -2.186 1.00 94.94 81 ILE A CA 1
ATOM 657 C C . ILE A 1 81 ? 12.527 -2.106 -3.039 1.00 94.94 81 ILE A C 1
ATOM 659 O O . ILE A 1 81 ? 13.073 -1.449 -3.925 1.00 94.94 81 ILE A O 1
ATOM 663 N N . ALA A 1 82 ? 12.765 -3.404 -2.840 1.00 95.12 82 ALA A N 1
ATOM 664 C CA . ALA A 1 82 ? 13.699 -4.164 -3.666 1.00 95.12 82 ALA A CA 1
ATOM 665 C C . ALA A 1 82 ? 13.308 -4.141 -5.157 1.00 95.12 82 ALA A C 1
ATOM 667 O O . ALA A 1 82 ? 14.157 -3.874 -6.005 1.00 95.12 82 ALA A O 1
ATOM 668 N N . GLU A 1 83 ? 12.026 -4.333 -5.482 1.00 96.00 83 GLU A N 1
ATOM 669 C CA . GLU A 1 83 ? 11.521 -4.246 -6.862 1.00 96.00 83 GLU A CA 1
ATOM 670 C C . GLU A 1 83 ? 11.641 -2.829 -7.444 1.00 96.00 83 GLU A C 1
ATOM 672 O O . GLU A 1 83 ? 11.985 -2.653 -8.614 1.00 96.00 83 GLU A O 1
ATOM 677 N N . VAL A 1 84 ? 11.403 -1.789 -6.635 1.00 94.50 84 VAL A N 1
ATOM 678 C CA . VAL A 1 84 ? 11.607 -0.400 -7.077 1.00 94.50 84 VAL A CA 1
ATOM 679 C C . VAL A 1 84 ? 13.084 -0.140 -7.389 1.00 94.50 84 VAL A C 1
ATOM 681 O O . VAL A 1 84 ? 13.394 0.498 -8.395 1.00 94.50 84 VAL A O 1
ATOM 684 N N . ASP A 1 85 ? 14.000 -0.629 -6.552 1.00 94.62 85 ASP A N 1
ATOM 685 C CA . ASP A 1 85 ? 15.444 -0.467 -6.752 1.00 94.62 85 ASP A CA 1
ATOM 686 C C . ASP A 1 85 ? 15.986 -1.305 -7.922 1.00 94.62 85 ASP A C 1
ATOM 688 O O . ASP A 1 85 ? 16.966 -0.906 -8.553 1.00 94.62 85 ASP A O 1
ATOM 692 N N . ALA A 1 86 ? 15.317 -2.406 -8.276 1.00 96.12 86 ALA A N 1
ATOM 693 C CA . ALA A 1 86 ? 15.620 -3.205 -9.464 1.00 96.12 86 ALA A CA 1
ATOM 694 C C . ALA A 1 86 ? 15.236 -2.510 -10.788 1.00 96.12 86 ALA A C 1
ATOM 696 O O . ALA A 1 86 ? 15.671 -2.936 -11.860 1.00 96.12 86 ALA A O 1
ATOM 697 N N . LEU A 1 87 ? 14.468 -1.415 -10.731 1.00 95.69 87 LEU A N 1
ATOM 698 C CA . LEU A 1 87 ? 14.027 -0.625 -11.885 1.00 95.69 87 LEU A CA 1
ATOM 699 C C . LEU A 1 87 ? 14.580 0.813 -11.848 1.00 95.69 87 LEU A C 1
ATOM 701 O O . LEU A 1 87 ? 13.811 1.780 -11.905 1.00 95.69 87 LEU A O 1
ATOM 705 N N . PRO A 1 88 ? 15.913 1.006 -11.805 1.00 94.25 88 PRO A N 1
ATOM 706 C CA . PRO A 1 88 ? 16.506 2.321 -11.577 1.00 94.25 88 PRO A CA 1
ATOM 707 C C . PRO A 1 88 ? 16.246 3.310 -12.717 1.00 94.25 88 PRO A C 1
ATOM 709 O O . PRO A 1 88 ? 16.302 4.513 -12.495 1.00 94.25 88 PRO A O 1
ATOM 712 N N . SER A 1 89 ? 15.955 2.836 -13.930 1.00 96.31 89 SER A N 1
ATOM 713 C CA . SER A 1 89 ? 15.666 3.668 -15.104 1.00 96.31 89 SER A CA 1
ATOM 714 C C . SER A 1 89 ? 14.190 4.053 -15.254 1.00 96.31 89 SER A C 1
ATOM 716 O O . SER A 1 89 ? 13.867 4.808 -16.168 1.00 96.31 89 SER A O 1
ATOM 718 N N . ASN A 1 90 ? 13.298 3.562 -14.386 1.00 97.56 90 ASN A N 1
ATOM 719 C CA . ASN A 1 90 ? 11.871 3.850 -14.479 1.00 97.56 90 ASN A CA 1
ATOM 720 C C . ASN A 1 90 ? 11.554 5.259 -13.940 1.00 97.56 90 ASN A C 1
ATOM 722 O O . ASN A 1 90 ? 11.603 5.518 -12.734 1.00 97.56 90 ASN A O 1
ATOM 726 N N . LEU A 1 91 ? 11.216 6.178 -14.842 1.00 96.75 91 LEU A N 1
ATOM 727 C CA . LEU A 1 91 ? 10.970 7.592 -14.569 1.00 96.75 91 LEU A CA 1
ATOM 728 C C . LEU A 1 91 ? 9.732 7.804 -13.699 1.00 96.75 91 LEU A C 1
ATOM 730 O O . LEU A 1 91 ? 9.720 8.706 -12.858 1.00 96.75 91 LEU A O 1
ATOM 734 N N . PHE A 1 92 ? 8.703 6.970 -13.862 1.00 96.62 92 PHE A N 1
ATOM 735 C CA . PHE A 1 92 ? 7.525 7.020 -13.003 1.00 96.62 92 PHE A CA 1
ATOM 736 C C . PHE A 1 92 ? 7.872 6.706 -11.542 1.00 96.62 92 PHE A C 1
ATOM 738 O O . PHE A 1 92 ? 7.519 7.472 -10.643 1.00 96.62 92 PHE A O 1
ATOM 745 N N . LEU A 1 93 ? 8.616 5.624 -11.295 1.00 95.88 93 LEU A N 1
ATOM 746 C CA . LEU A 1 93 ? 9.051 5.242 -9.949 1.00 95.88 93 LEU A CA 1
ATOM 747 C C . LEU A 1 93 ? 9.965 6.297 -9.319 1.00 95.88 93 LEU A C 1
ATOM 749 O O . LEU A 1 93 ? 9.822 6.607 -8.135 1.00 95.88 93 LEU A O 1
ATOM 753 N N . GLN A 1 94 ? 10.862 6.896 -10.104 1.00 95.12 94 GLN A N 1
ATOM 754 C CA . GLN A 1 94 ? 11.689 8.011 -9.643 1.00 95.12 94 GLN A CA 1
ATOM 755 C C . GLN A 1 94 ? 10.844 9.227 -9.251 1.00 95.12 94 GLN A C 1
ATOM 757 O O . GLN A 1 94 ? 11.095 9.835 -8.211 1.00 95.12 94 GLN A O 1
ATOM 762 N N . ALA A 1 95 ? 9.821 9.566 -10.039 1.00 94.56 95 ALA A N 1
ATOM 763 C CA . ALA A 1 95 ? 8.926 10.673 -9.726 1.00 94.56 95 ALA A CA 1
ATOM 764 C C . ALA A 1 95 ? 8.136 10.425 -8.434 1.00 94.56 95 ALA A C 1
ATOM 766 O O . ALA A 1 95 ? 8.063 11.312 -7.586 1.00 94.56 95 ALA A O 1
ATOM 767 N N . VAL A 1 96 ? 7.610 9.210 -8.238 1.00 94.12 96 VAL A N 1
ATOM 768 C CA . VAL A 1 96 ? 6.951 8.809 -6.981 1.00 94.12 96 VAL A CA 1
ATOM 769 C C . VAL A 1 96 ? 7.919 8.916 -5.801 1.00 94.12 96 VAL A C 1
ATOM 771 O O . VAL A 1 96 ? 7.585 9.486 -4.764 1.00 94.12 96 VAL A O 1
ATOM 774 N N . ARG A 1 97 ? 9.152 8.430 -5.970 1.00 91.94 97 ARG A N 1
ATOM 775 C CA . ARG A 1 97 ? 10.211 8.507 -4.956 1.00 91.94 97 ARG A CA 1
ATOM 776 C C . ARG A 1 97 ? 10.559 9.951 -4.585 1.00 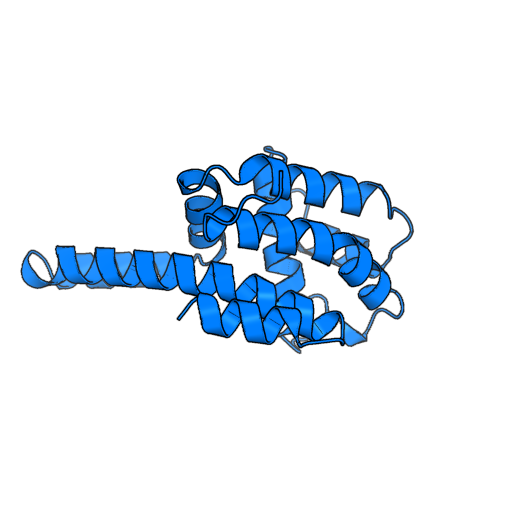91.94 97 ARG A C 1
ATOM 778 O O . ARG A 1 97 ? 10.793 10.235 -3.410 1.00 91.94 97 ARG A O 1
ATOM 785 N N . ALA A 1 98 ? 10.600 10.845 -5.570 1.00 91.25 98 ALA A N 1
ATOM 786 C CA . ALA A 1 98 ? 10.848 12.267 -5.367 1.00 91.25 98 ALA A CA 1
ATOM 787 C C . ALA A 1 98 ? 9.679 12.965 -4.652 1.00 91.25 98 ALA A C 1
ATOM 789 O O . ALA A 1 98 ? 9.924 13.796 -3.783 1.00 91.25 98 ALA A O 1
ATOM 790 N N . ASP A 1 99 ? 8.433 12.593 -4.964 1.00 90.19 99 ASP A N 1
ATOM 791 C CA . ASP A 1 99 ? 7.218 13.139 -4.337 1.00 90.19 99 ASP A CA 1
ATOM 792 C C . ASP A 1 99 ? 7.063 12.734 -2.863 1.00 90.19 99 ASP A C 1
ATOM 794 O O . ASP A 1 99 ? 6.553 13.507 -2.053 1.00 90.19 99 ASP A O 1
ATOM 798 N N . ILE A 1 100 ? 7.539 11.542 -2.487 1.00 88.88 100 ILE A N 1
ATOM 799 C CA . ILE A 1 100 ? 7.686 11.166 -1.071 1.00 88.88 100 ILE A CA 1
ATOM 800 C C . ILE A 1 100 ? 8.698 12.107 -0.402 1.00 88.88 100 ILE A C 1
ATOM 802 O O . ILE A 1 100 ? 8.443 12.653 0.671 1.00 88.88 100 ILE A O 1
ATOM 806 N N . GLY A 1 101 ? 9.825 12.346 -1.073 1.00 79.62 101 GLY A N 1
ATOM 807 C CA . GLY A 1 101 ? 10.904 13.196 -0.588 1.00 79.62 101 GLY A CA 1
ATOM 808 C C . GLY A 1 101 ? 11.758 12.517 0.495 1.00 79.62 101 GLY A C 1
ATOM 809 O O . GLY A 1 101 ? 11.313 11.587 1.167 1.00 79.62 101 GLY A O 1
ATOM 810 N N . PRO A 1 102 ? 13.012 12.957 0.685 1.00 69.31 102 PRO A N 1
ATOM 811 C CA . PRO A 1 102 ? 13.920 12.353 1.660 1.00 69.31 102 PRO A CA 1
ATOM 812 C C . PRO A 1 102 ? 13.470 12.576 3.111 1.00 69.31 102 PRO A C 1
ATOM 814 O O . PRO A 1 102 ? 13.671 11.702 3.943 1.00 69.31 102 PRO A O 1
ATOM 817 N N . SER A 1 103 ? 12.820 13.707 3.407 1.00 64.56 103 SER A N 1
ATOM 818 C CA . SER A 1 103 ? 12.384 14.059 4.766 1.00 64.56 103 SER A CA 1
ATOM 819 C C . SER A 1 103 ? 11.138 13.308 5.239 1.00 64.56 103 SER A C 1
ATOM 821 O O . SER A 1 103 ? 10.933 13.201 6.442 1.00 64.56 103 SER A O 1
ATOM 823 N N . ASN A 1 104 ? 10.316 12.794 4.316 1.00 69.31 104 ASN A N 1
ATOM 824 C CA . ASN A 1 104 ? 9.136 11.987 4.652 1.00 69.31 104 ASN A CA 1
ATOM 825 C C . ASN A 1 104 ? 9.335 10.509 4.313 1.00 69.31 104 ASN A C 1
ATOM 827 O O . ASN A 1 104 ? 8.374 9.745 4.363 1.00 69.31 104 ASN A O 1
ATOM 831 N N . ARG A 1 105 ? 10.550 10.100 3.923 1.00 73.19 105 ARG A N 1
ATOM 832 C CA . ARG A 1 105 ? 10.857 8.687 3.735 1.00 73.19 105 ARG A CA 1
ATOM 833 C C . ARG A 1 105 ? 11.046 8.056 5.116 1.00 73.19 105 ARG A C 1
ATOM 835 O O . ARG A 1 105 ? 11.967 8.463 5.827 1.00 73.19 105 ARG A O 1
ATOM 842 N N . PRO A 1 106 ? 10.233 7.058 5.488 1.00 78.25 106 PRO A N 1
ATOM 843 C CA . PRO A 1 106 ? 10.442 6.344 6.734 1.00 78.25 106 PRO A CA 1
ATOM 844 C C . PRO A 1 106 ? 11.817 5.657 6.745 1.00 78.25 106 PRO A C 1
ATOM 846 O O . PRO A 1 106 ? 12.226 5.100 5.721 1.00 78.25 106 PRO A O 1
ATOM 849 N N . PRO A 1 107 ? 12.547 5.668 7.873 1.00 76.94 107 PRO A N 1
ATOM 850 C CA . PRO A 1 107 ? 13.864 5.037 7.962 1.00 76.94 107 PRO A CA 1
ATOM 851 C C . PRO A 1 107 ? 13.783 3.509 7.859 1.00 76.94 107 PRO A C 1
ATOM 853 O O . PRO A 1 107 ? 14.773 2.860 7.525 1.00 76.94 107 PRO A O 1
ATOM 856 N N . VAL A 1 108 ? 12.614 2.933 8.141 1.00 89.25 108 VAL A N 1
ATOM 857 C CA . VAL A 1 108 ? 12.380 1.494 8.083 1.00 89.25 108 VAL A CA 1
ATOM 858 C C . VAL A 1 108 ? 11.943 1.092 6.672 1.00 89.25 108 VAL A C 1
ATOM 860 O O . VAL A 1 108 ? 11.082 1.726 6.059 1.00 89.25 108 VAL A O 1
ATOM 863 N N . ALA A 1 109 ? 12.544 0.024 6.141 1.00 90.38 109 ALA A N 1
ATOM 864 C CA . ALA A 1 109 ? 12.354 -0.395 4.753 1.00 90.38 109 ALA A CA 1
ATOM 865 C C . ALA A 1 109 ? 10.895 -0.762 4.421 1.00 90.38 109 ALA A C 1
ATOM 867 O O . ALA A 1 109 ? 10.379 -0.311 3.397 1.00 90.38 109 ALA A O 1
ATOM 868 N N . TRP A 1 110 ? 10.201 -1.511 5.288 1.00 94.94 110 TRP A N 1
ATOM 869 C CA . TRP A 1 110 ? 8.794 -1.854 5.051 1.00 94.94 110 TRP A CA 1
ATOM 870 C C . TRP A 1 110 ? 7.875 -0.623 5.098 1.00 94.94 110 TRP A C 1
ATOM 872 O O . TRP A 1 110 ? 6.991 -0.503 4.255 1.00 94.94 110 TRP A O 1
ATOM 882 N N . GLU A 1 111 ? 8.107 0.326 6.013 1.00 94.50 111 GLU A N 1
ATOM 883 C CA . GLU A 1 111 ? 7.347 1.588 6.092 1.00 94.50 111 GLU A CA 1
ATOM 884 C C . GLU A 1 111 ? 7.549 2.414 4.810 1.00 94.50 111 GLU A C 1
ATOM 886 O O . GLU A 1 111 ? 6.595 2.915 4.214 1.00 94.50 111 GLU A O 1
ATOM 891 N N . SER A 1 112 ? 8.789 2.472 4.305 1.00 93.12 112 SER A N 1
ATOM 892 C CA . SER A 1 112 ? 9.084 3.050 2.989 1.00 93.12 112 SER A CA 1
ATOM 893 C C . SER A 1 112 ? 8.299 2.366 1.868 1.00 93.12 112 SER A C 1
ATOM 895 O O . SER A 1 112 ? 7.774 3.050 0.988 1.00 93.12 112 SER A O 1
ATOM 897 N N . GLY A 1 113 ? 8.186 1.036 1.894 1.00 95.94 113 GLY A N 1
ATOM 898 C CA . GLY A 1 113 ? 7.377 0.277 0.941 1.00 95.94 113 GLY A CA 1
ATOM 899 C C . GLY A 1 113 ? 5.896 0.645 1.000 1.00 95.94 113 GLY A C 1
ATOM 900 O O . GLY A 1 113 ? 5.273 0.866 -0.040 1.00 95.94 113 GLY A O 1
ATOM 901 N N . VAL A 1 114 ? 5.338 0.783 2.205 1.00 96.25 114 VAL A N 1
ATOM 902 C CA . VAL A 1 114 ? 3.945 1.206 2.422 1.00 96.25 114 VAL A CA 1
ATOM 903 C C . VAL A 1 114 ? 3.700 2.603 1.853 1.00 96.25 114 VAL A C 1
ATOM 905 O O . VAL A 1 114 ? 2.778 2.789 1.051 1.00 96.25 114 VAL A O 1
ATOM 908 N N . ALA A 1 115 ? 4.564 3.567 2.185 1.00 94.12 115 ALA A N 1
ATOM 909 C CA . ALA A 1 115 ? 4.492 4.926 1.654 1.00 94.12 115 ALA A CA 1
ATOM 910 C C . ALA A 1 115 ? 4.554 4.942 0.117 1.00 94.12 115 ALA A C 1
ATOM 912 O O . ALA A 1 115 ? 3.833 5.703 -0.537 1.00 94.12 115 ALA A O 1
ATOM 913 N N . PHE A 1 116 ? 5.373 4.065 -0.469 1.00 95.00 116 PHE A N 1
ATOM 914 C CA . PHE A 1 116 ? 5.505 3.927 -1.913 1.00 95.00 116 PHE A CA 1
ATOM 915 C C . PHE A 1 116 ? 4.217 3.422 -2.574 1.00 95.00 116 PHE A C 1
ATOM 917 O O . PHE A 1 116 ? 3.725 4.044 -3.517 1.00 95.00 116 PHE A O 1
ATOM 924 N N . ILE A 1 117 ? 3.624 2.341 -2.055 1.00 96.75 117 ILE A N 1
ATOM 925 C CA . ILE A 1 117 ? 2.346 1.803 -2.550 1.00 96.75 117 ILE A CA 1
ATOM 926 C C . ILE A 1 117 ? 1.219 2.831 -2.402 1.00 96.75 117 ILE A C 1
ATOM 928 O O . ILE A 1 117 ? 0.444 3.031 -3.341 1.00 96.75 117 ILE A O 1
ATOM 932 N N . TYR A 1 118 ? 1.150 3.527 -1.264 1.00 94.75 118 TYR A N 1
ATOM 933 C CA . TYR A 1 118 ? 0.172 4.593 -1.042 1.00 94.75 118 TYR A CA 1
ATOM 934 C C . TYR A 1 118 ? 0.301 5.705 -2.094 1.00 94.75 118 TYR A C 1
ATOM 936 O O . TYR A 1 118 ? -0.677 6.068 -2.752 1.00 94.75 118 TYR A O 1
ATOM 944 N N . LYS A 1 119 ? 1.521 6.200 -2.337 1.00 93.25 119 LYS A N 1
ATOM 945 C CA . LYS A 1 119 ? 1.763 7.246 -3.341 1.00 93.25 119 LYS A CA 1
ATOM 946 C C . LYS A 1 119 ? 1.520 6.784 -4.774 1.00 93.25 119 LYS A C 1
ATOM 948 O O . LYS A 1 119 ? 1.009 7.571 -5.570 1.00 93.25 119 LYS A O 1
ATOM 953 N N . LEU A 1 120 ? 1.813 5.525 -5.099 1.00 94.69 120 LEU A N 1
ATOM 954 C CA . LEU A 1 120 ? 1.431 4.923 -6.379 1.00 94.69 120 LEU A CA 1
ATOM 955 C C . LEU A 1 120 ? -0.087 4.914 -6.569 1.00 94.69 120 LEU A C 1
ATOM 957 O O . LEU A 1 120 ? -0.581 5.304 -7.623 1.00 94.69 120 LEU A O 1
ATOM 961 N N . ARG A 1 121 ? -0.852 4.521 -5.545 1.00 94.56 121 ARG A N 1
ATOM 962 C CA . ARG A 1 121 ? -2.317 4.582 -5.608 1.00 94.56 121 ARG A CA 1
ATOM 963 C C . ARG A 1 121 ? -2.783 6.017 -5.831 1.00 94.56 121 ARG A C 1
ATOM 965 O O . ARG A 1 121 ? -3.589 6.250 -6.729 1.00 94.56 121 ARG A O 1
ATOM 972 N N . CYS A 1 122 ? -2.244 6.980 -5.083 1.00 92.62 122 CYS A N 1
ATOM 973 C CA . CYS A 1 122 ? -2.560 8.398 -5.258 1.00 92.62 122 CYS A CA 1
ATOM 974 C C . CYS A 1 122 ? -2.282 8.898 -6.683 1.00 92.62 122 CYS A C 1
ATOM 976 O O . CYS A 1 122 ? -3.121 9.601 -7.241 1.00 92.62 122 CYS A O 1
ATOM 978 N N . SER A 1 123 ? -1.154 8.521 -7.290 1.00 93.69 123 SER A N 1
ATOM 979 C CA . SER A 1 123 ? -0.793 8.975 -8.640 1.00 93.69 123 SER A CA 1
ATOM 980 C C . SER A 1 123 ? -1.658 8.371 -9.750 1.00 93.69 123 SER A C 1
ATOM 982 O O . SER A 1 123 ? -1.766 8.952 -10.833 1.00 93.69 123 SER A O 1
ATOM 984 N N . ILE A 1 124 ? -2.305 7.232 -9.482 1.00 93.12 124 ILE A N 1
ATOM 985 C CA . ILE A 1 124 ? -3.268 6.589 -10.384 1.00 93.12 124 ILE A CA 1
ATOM 986 C C . ILE A 1 124 ? -4.663 7.216 -10.270 1.00 93.12 124 ILE A C 1
ATOM 988 O O . ILE A 1 124 ? -5.341 7.394 -11.288 1.00 93.12 124 ILE A O 1
ATOM 992 N N . VAL A 1 125 ? -5.129 7.486 -9.046 1.00 89.50 125 VAL A N 1
ATOM 993 C CA . VAL A 1 125 ? -6.528 7.875 -8.777 1.00 89.50 125 VAL A CA 1
ATOM 994 C C . VAL A 1 125 ? -6.751 9.385 -8.744 1.00 89.50 125 VAL A C 1
ATOM 996 O O . VAL A 1 125 ? -7.880 9.834 -8.941 1.00 89.50 125 VAL A O 1
ATOM 999 N N . HIS A 1 126 ? -5.706 10.184 -8.523 1.00 81.12 126 HIS A N 1
ATOM 1000 C CA . HIS A 1 126 ? -5.806 11.641 -8.515 1.00 81.12 126 HIS A CA 1
ATOM 1001 C C . HIS A 1 126 ? -5.239 12.246 -9.803 1.00 81.12 126 HIS A C 1
ATOM 1003 O O . HIS A 1 126 ? -4.109 11.982 -10.197 1.00 81.12 126 HIS A O 1
ATOM 1009 N N . ALA A 1 127 ? -6.019 13.127 -10.436 1.00 57.88 127 ALA A N 1
ATOM 1010 C CA . ALA A 1 127 ? -5.636 13.855 -11.651 1.00 57.88 127 ALA A CA 1
ATOM 1011 C C . ALA A 1 127 ? -5.065 15.266 -11.364 1.00 57.88 127 ALA A C 1
ATOM 1013 O O . ALA A 1 127 ? -5.107 16.152 -12.217 1.00 57.88 127 ALA A O 1
ATOM 1014 N N . GLY A 1 128 ? -4.590 15.517 -10.140 1.00 57.84 128 GLY A N 1
ATOM 1015 C CA . GLY A 1 128 ? -4.202 16.853 -9.679 1.00 57.84 128 GLY A CA 1
ATOM 1016 C C . GLY A 1 128 ? -2.834 17.320 -10.189 1.00 57.84 128 GLY A C 1
ATOM 1017 O O . GLY A 1 128 ? -1.911 16.532 -10.343 1.00 57.84 128 GLY A O 1
ATOM 1018 N N . GLN A 1 129 ? -2.666 18.635 -10.375 1.00 52.88 129 GLN A N 1
ATOM 1019 C CA . GLN A 1 129 ? -1.390 19.244 -10.795 1.00 52.88 129 GLN A CA 1
ATOM 1020 C C . GLN A 1 129 ? -0.284 19.196 -9.722 1.00 52.88 129 GLN A C 1
ATOM 1022 O O . GLN A 1 129 ? 0.878 19.426 -10.045 1.00 52.88 129 GLN A O 1
ATOM 1027 N N . LYS A 1 130 ? -0.640 18.935 -8.456 1.00 61.56 130 LYS A N 1
ATOM 1028 C CA . LYS A 1 130 ? 0.278 18.943 -7.302 1.00 61.56 130 LYS A CA 1
ATOM 1029 C C . LYS A 1 130 ? 0.840 17.563 -6.938 1.00 61.56 130 LYS A C 1
ATOM 1031 O O . LYS A 1 130 ? 1.569 17.466 -5.961 1.00 61.56 130 LYS A O 1
ATOM 1036 N N . SER A 1 131 ? 0.484 16.518 -7.679 1.00 71.81 131 SER A N 1
ATOM 1037 C CA . SER A 1 131 ? 0.936 15.145 -7.447 1.00 71.81 131 SER A CA 1
ATOM 1038 C C . SER A 1 131 ? 1.487 14.542 -8.733 1.00 71.81 131 SER A C 1
ATOM 1040 O O . SER A 1 131 ? 1.160 14.990 -9.834 1.00 71.81 131 SER A O 1
ATOM 1042 N N . VAL A 1 132 ? 2.296 13.493 -8.602 1.00 81.94 132 VAL A N 1
ATOM 1043 C CA . VAL A 1 132 ? 2.675 12.638 -9.735 1.00 81.94 132 VAL A CA 1
ATOM 1044 C C . VAL A 1 132 ? 1.402 12.142 -10.424 1.00 81.94 132 VAL A C 1
ATOM 1046 O O . VAL A 1 132 ? 0.486 11.675 -9.753 1.00 81.94 132 VAL A O 1
ATOM 1049 N N . ILE A 1 133 ? 1.337 12.257 -11.751 1.00 88.38 133 ILE A N 1
ATOM 1050 C CA . ILE A 1 133 ? 0.193 11.801 -12.552 1.00 88.38 133 ILE A CA 1
ATOM 1051 C C . ILE A 1 133 ? 0.646 10.605 -13.376 1.00 88.38 133 ILE A C 1
ATOM 1053 O O . ILE A 1 133 ? 1.510 10.763 -14.237 1.00 88.38 133 ILE A O 1
ATOM 1057 N N . PHE A 1 134 ? 0.043 9.440 -13.138 1.00 92.25 134 PHE A N 1
ATOM 1058 C CA . PHE A 1 134 ? 0.373 8.178 -13.809 1.00 92.25 134 PHE A CA 1
ATOM 1059 C C . PHE A 1 134 ? 0.466 8.317 -15.337 1.00 92.25 134 PHE A C 1
ATOM 1061 O O . PHE A 1 134 ? 1.469 7.947 -15.940 1.00 92.25 134 PHE A O 1
ATOM 1068 N N . ASP A 1 135 ? -0.539 8.945 -15.954 1.00 91.62 135 ASP A N 1
ATOM 1069 C CA . ASP A 1 135 ? -0.676 9.044 -17.415 1.00 91.62 135 ASP A CA 1
ATOM 1070 C C . ASP A 1 135 ? 0.393 9.929 -18.096 1.00 91.62 135 ASP A C 1
ATOM 1072 O O . ASP A 1 135 ? 0.460 9.984 -19.322 1.00 91.62 135 ASP A O 1
ATOM 1076 N N . ARG A 1 136 ? 1.251 10.621 -17.329 1.00 92.88 136 ARG A N 1
ATOM 1077 C CA . ARG A 1 136 ? 2.376 11.408 -17.871 1.00 92.88 136 ARG A CA 1
ATOM 1078 C C . ARG A 1 136 ? 3.639 10.584 -18.122 1.00 92.88 136 ARG A C 1
ATOM 1080 O O . ARG A 1 136 ? 4.577 11.109 -18.718 1.00 92.88 136 ARG A O 1
ATOM 1087 N N . TYR A 1 137 ? 3.678 9.332 -17.673 1.00 94.75 137 TYR A N 1
ATOM 1088 C CA . TYR A 1 137 ? 4.875 8.499 -17.717 1.00 94.75 137 TYR A CA 1
ATOM 1089 C C . TYR A 1 137 ? 4.636 7.255 -18.585 1.00 94.75 137 TYR A C 1
ATOM 1091 O O . TYR A 1 137 ? 3.876 6.368 -18.190 1.00 94.75 137 TYR A O 1
ATOM 1099 N N . PRO A 1 138 ? 5.281 7.148 -19.762 1.00 95.12 138 PRO A N 1
ATOM 1100 C CA . PRO A 1 138 ? 5.105 6.003 -20.662 1.00 95.12 138 PRO A CA 1
ATOM 1101 C C . PRO A 1 138 ? 5.498 4.650 -20.047 1.00 95.12 138 PRO A C 1
ATOM 1103 O O . PRO A 1 138 ? 4.989 3.608 -20.452 1.00 95.12 138 PRO A O 1
ATOM 1106 N N . ASP A 1 139 ? 6.392 4.661 -19.059 1.00 96.75 139 ASP A N 1
ATOM 1107 C CA . ASP A 1 139 ? 6.921 3.489 -18.360 1.00 96.75 139 ASP A CA 1
ATOM 1108 C C . ASP A 1 139 ? 6.171 3.150 -17.058 1.00 96.75 139 ASP A C 1
ATOM 1110 O O . ASP A 1 139 ? 6.542 2.208 -16.351 1.00 96.75 139 ASP A O 1
ATOM 1114 N N . ALA A 1 140 ? 5.074 3.851 -16.751 1.00 95.88 140 ALA A N 1
ATOM 1115 C CA . ALA A 1 140 ? 4.301 3.617 -15.533 1.00 95.88 140 ALA A CA 1
ATOM 1116 C C . ALA A 1 140 ? 3.672 2.215 -15.480 1.00 95.88 140 ALA A C 1
ATOM 1118 O O . ALA A 1 140 ? 3.626 1.584 -14.425 1.00 95.88 140 ALA A O 1
ATOM 1119 N N . ASN A 1 141 ? 3.237 1.674 -16.623 1.00 96.62 141 ASN A N 1
ATOM 1120 C CA . ASN A 1 141 ? 2.722 0.303 -16.677 1.00 96.62 141 ASN A CA 1
ATOM 1121 C C . ASN A 1 141 ? 3.806 -0.741 -16.376 1.00 96.62 141 ASN A C 1
ATOM 1123 O O . ASN A 1 141 ? 3.501 -1.737 -15.728 1.00 96.62 141 ASN A O 1
ATOM 1127 N N . VAL A 1 142 ? 5.057 -0.512 -16.796 1.00 96.75 142 VAL A N 1
ATOM 1128 C CA . VAL A 1 142 ? 6.178 -1.416 -16.479 1.00 96.75 142 VAL A CA 1
ATOM 1129 C C . VAL A 1 142 ? 6.368 -1.500 -14.966 1.00 96.75 142 VAL A C 1
ATOM 1131 O O . VAL A 1 142 ? 6.488 -2.594 -14.420 1.00 96.75 142 VAL A O 1
ATOM 1134 N N . ALA A 1 143 ? 6.298 -0.354 -14.286 1.00 95.94 143 ALA A N 1
ATOM 1135 C CA . ALA A 1 143 ? 6.376 -0.288 -12.833 1.00 95.94 143 ALA A CA 1
ATOM 1136 C C . ALA A 1 143 ? 5.263 -1.106 -12.158 1.00 95.94 143 ALA A C 1
ATOM 1138 O O . ALA A 1 143 ? 5.529 -1.904 -11.261 1.00 95.94 143 ALA A O 1
ATOM 1139 N N . LEU A 1 144 ? 4.011 -0.953 -12.604 1.00 96.75 144 LEU A N 1
ATOM 1140 C CA . LEU A 1 144 ? 2.896 -1.698 -12.014 1.00 96.75 144 LEU A CA 1
ATOM 1141 C C . LEU A 1 144 ? 2.972 -3.195 -12.294 1.00 96.75 144 LEU A C 1
ATOM 1143 O O . LEU A 1 144 ? 2.625 -3.976 -11.414 1.00 96.75 144 LEU A O 1
ATOM 1147 N N . ILE A 1 145 ? 3.434 -3.609 -13.474 1.00 96.62 145 ILE A N 1
ATOM 1148 C CA . ILE A 1 145 ? 3.621 -5.029 -13.797 1.00 96.62 145 ILE A CA 1
ATOM 1149 C C . ILE A 1 145 ? 4.636 -5.673 -12.844 1.00 96.62 145 ILE A C 1
ATOM 1151 O O . ILE A 1 145 ? 4.398 -6.790 -12.393 1.00 96.62 145 ILE A O 1
ATOM 1155 N N . ALA A 1 146 ? 5.714 -4.968 -12.489 1.00 96.31 146 ALA A N 1
ATOM 1156 C CA . ALA A 1 146 ? 6.714 -5.465 -11.544 1.00 96.31 146 ALA A CA 1
ATOM 1157 C C . ALA A 1 146 ? 6.200 -5.517 -10.093 1.00 96.31 146 ALA A C 1
ATOM 1159 O O . ALA A 1 146 ? 6.432 -6.489 -9.382 1.00 96.31 146 ALA A O 1
ATOM 1160 N N . LEU A 1 147 ? 5.452 -4.499 -9.654 1.00 96.50 147 LEU A N 1
ATOM 1161 C CA . LEU A 1 147 ? 5.025 -4.377 -8.253 1.00 96.50 147 LEU A CA 1
ATOM 1162 C C . LEU A 1 147 ? 3.746 -5.152 -7.913 1.00 96.50 147 LEU A C 1
ATOM 1164 O O . LEU A 1 147 ? 3.550 -5.563 -6.768 1.00 96.50 147 LEU A O 1
ATOM 1168 N N . THR A 1 148 ? 2.863 -5.360 -8.891 1.00 95.81 148 THR A N 1
ATOM 1169 C CA . THR A 1 148 ? 1.566 -6.030 -8.689 1.00 95.81 148 THR A CA 1
ATOM 1170 C C . THR A 1 148 ? 1.701 -7.436 -8.089 1.00 95.81 148 THR A C 1
ATOM 1172 O O . THR A 1 148 ? 0.974 -7.713 -7.136 1.00 95.81 148 THR A O 1
ATOM 1175 N N . PRO A 1 149 ? 2.622 -8.310 -8.543 1.00 95.69 149 PRO A N 1
ATOM 1176 C CA . PRO A 1 149 ? 2.799 -9.638 -7.953 1.00 95.69 149 PRO A CA 1
ATOM 1177 C C . PRO A 1 149 ? 3.152 -9.616 -6.461 1.00 95.69 149 PRO A C 1
ATOM 1179 O O . PRO A 1 149 ? 2.697 -10.475 -5.707 1.00 95.69 149 PRO A O 1
ATOM 1182 N N . VAL A 1 150 ? 3.948 -8.640 -6.014 1.00 96.25 150 VAL A N 1
ATOM 1183 C CA . VAL A 1 150 ? 4.292 -8.486 -4.591 1.00 96.25 150 VAL A CA 1
ATOM 1184 C C . VAL A 1 150 ? 3.051 -8.101 -3.789 1.00 96.25 150 VAL A C 1
ATOM 1186 O O . VAL A 1 150 ? 2.764 -8.705 -2.754 1.00 96.25 150 VAL A O 1
ATOM 1189 N N . LEU A 1 151 ? 2.279 -7.138 -4.301 1.00 96.00 151 LEU A N 1
ATOM 1190 C CA . LEU A 1 151 ? 1.056 -6.672 -3.656 1.00 96.00 151 LEU A CA 1
ATOM 1191 C C . LEU A 1 151 ? -0.016 -7.768 -3.604 1.00 96.00 151 LEU A C 1
ATOM 1193 O O . LEU A 1 151 ? -0.692 -7.920 -2.593 1.00 96.00 151 LEU A O 1
ATOM 1197 N N . GLU A 1 152 ? -0.144 -8.565 -4.661 1.00 95.69 152 GLU A N 1
ATOM 1198 C CA . GLU A 1 152 ? -1.058 -9.704 -4.718 1.00 95.69 152 GLU A CA 1
ATOM 1199 C C . GLU A 1 152 ? -0.728 -10.752 -3.654 1.00 95.69 152 GLU A C 1
ATOM 1201 O O . GLU A 1 152 ? -1.617 -11.163 -2.912 1.00 95.69 152 GLU A O 1
ATOM 1206 N N . LYS A 1 153 ? 0.548 -11.126 -3.503 1.00 95.38 153 LYS A N 1
ATOM 1207 C CA . LYS A 1 153 ? 0.976 -12.043 -2.435 1.00 95.38 153 LYS A CA 1
ATOM 1208 C C . LYS A 1 153 ? 0.651 -11.491 -1.047 1.00 95.38 153 LYS A C 1
ATOM 1210 O O . LYS A 1 153 ? 0.166 -12.235 -0.198 1.00 95.38 153 LYS A O 1
ATOM 1215 N N . ALA A 1 154 ? 0.863 -10.193 -0.830 1.00 96.19 154 ALA A N 1
ATOM 1216 C CA . ALA A 1 154 ? 0.514 -9.538 0.426 1.00 96.19 154 ALA A CA 1
ATOM 1217 C C . ALA A 1 154 ? -1.004 -9.550 0.687 1.00 96.19 154 ALA A C 1
ATOM 1219 O O . ALA A 1 154 ? -1.425 -9.789 1.817 1.00 96.19 154 ALA A O 1
ATOM 1220 N N . VAL A 1 155 ? -1.830 -9.345 -0.346 1.00 95.81 155 VAL A N 1
ATOM 1221 C CA . VAL A 1 155 ? -3.297 -9.446 -0.252 1.00 95.81 155 VAL A CA 1
ATOM 1222 C C . VAL A 1 155 ? -3.734 -10.869 0.083 1.00 95.81 155 VAL A C 1
ATOM 1224 O O . VAL A 1 155 ? -4.584 -11.060 0.949 1.00 95.81 155 VAL A O 1
ATOM 1227 N N . LEU A 1 156 ? -3.161 -11.878 -0.571 1.00 94.69 156 LEU A N 1
ATOM 1228 C CA . LEU A 1 156 ? -3.473 -13.274 -0.270 1.00 94.69 156 LEU A CA 1
ATOM 1229 C C . LEU A 1 156 ? -3.116 -13.604 1.188 1.00 94.69 156 LEU A C 1
ATOM 1231 O O . LEU A 1 156 ? -3.962 -14.118 1.921 1.00 94.69 156 LEU A O 1
ATOM 1235 N N . ALA A 1 157 ? -1.930 -13.192 1.647 1.00 94.75 157 ALA A N 1
ATOM 1236 C CA . ALA A 1 157 ? -1.506 -13.350 3.036 1.00 94.75 157 ALA A CA 1
ATOM 1237 C C . ALA A 1 157 ? -2.433 -12.625 4.030 1.00 94.75 157 ALA A C 1
ATOM 1239 O O . ALA A 1 157 ? -2.816 -13.215 5.041 1.00 94.75 157 ALA A O 1
ATOM 1240 N N . LEU A 1 158 ? -2.852 -11.390 3.724 1.00 94.75 158 LEU A N 1
ATOM 1241 C CA . LEU A 1 158 ? -3.828 -10.629 4.516 1.00 94.75 158 LEU A CA 1
ATOM 1242 C C . LEU A 1 158 ? -5.150 -11.393 4.683 1.00 94.75 158 LEU A C 1
ATOM 1244 O O . LEU A 1 158 ? -5.754 -11.368 5.753 1.00 94.75 158 LEU A O 1
ATOM 1248 N N . LEU A 1 159 ? -5.590 -12.084 3.631 1.00 92.69 159 LEU A N 1
ATOM 1249 C CA . LEU A 1 159 ? -6.825 -12.870 3.614 1.00 92.69 159 LEU A CA 1
ATOM 1250 C C . LEU A 1 159 ? -6.661 -14.285 4.191 1.00 92.69 159 LEU A C 1
ATOM 1252 O O . LEU A 1 159 ? -7.610 -15.067 4.158 1.00 92.69 159 LEU A O 1
ATOM 1256 N N . GLY A 1 160 ? -5.481 -14.626 4.719 1.00 91.50 160 GLY A N 1
ATOM 1257 C CA . GLY A 1 160 ? -5.185 -15.954 5.259 1.00 91.50 160 GLY A CA 1
ATOM 1258 C C . GLY A 1 160 ? -4.988 -17.034 4.191 1.00 91.50 160 GLY A C 1
ATOM 1259 O O . GLY A 1 160 ? -4.955 -18.216 4.519 1.00 91.50 160 GLY A O 1
ATOM 1260 N N . LEU A 1 161 ? -4.841 -16.644 2.924 1.00 86.12 161 LEU A N 1
ATOM 1261 C CA . LEU A 1 161 ? -4.563 -17.532 1.802 1.00 86.12 161 LEU A CA 1
ATOM 1262 C C . LEU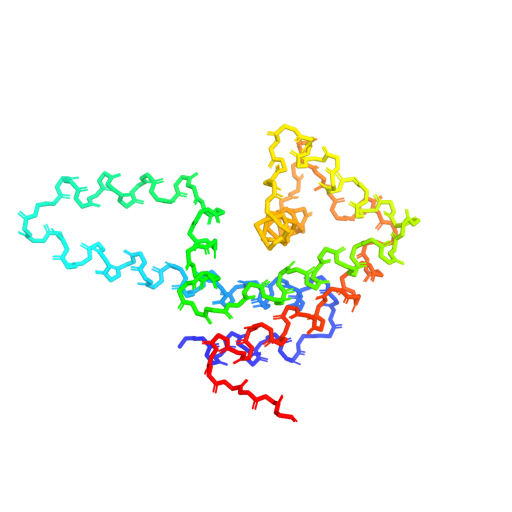 A 1 161 ? -3.047 -17.555 1.587 1.00 86.12 161 LEU A C 1
ATOM 1264 O O . LEU A 1 161 ? -2.484 -16.674 0.942 1.00 86.12 161 LEU A O 1
ATOM 1268 N N . ARG A 1 162 ? -2.358 -18.531 2.175 1.00 72.69 162 ARG A N 1
ATOM 1269 C CA . ARG A 1 162 ? -0.928 -18.736 1.913 1.00 72.69 162 ARG A CA 1
ATOM 1270 C C . ARG A 1 162 ? -0.784 -19.654 0.704 1.00 72.69 162 ARG A C 1
ATOM 1272 O O . ARG A 1 162 ? -1.415 -20.705 0.648 1.00 72.69 162 ARG A O 1
ATOM 1279 N N . LEU A 1 163 ? -0.019 -19.204 -0.285 1.00 56.34 163 LEU A N 1
ATOM 1280 C CA . LEU A 1 163 ? 0.483 -20.060 -1.351 1.00 56.34 163 LEU A CA 1
ATOM 1281 C C . LEU A 1 163 ? 1.878 -20.480 -0.899 1.00 56.34 163 LEU A C 1
ATOM 1283 O O . LEU A 1 163 ? 2.785 -19.645 -0.888 1.00 56.34 163 LEU A O 1
ATOM 1287 N N . ASP A 1 164 ? 1.979 -21.715 -0.423 1.00 51.47 164 ASP A N 1
ATOM 1288 C CA . ASP A 1 164 ? 3.239 -22.348 -0.034 1.00 51.47 164 ASP A CA 1
ATOM 1289 C C . ASP A 1 164 ? 4.127 -22.605 -1.264 1.00 51.47 164 ASP A C 1
ATOM 1291 O O . ASP A 1 164 ? 3.575 -22.958 -2.337 1.00 51.47 164 ASP A O 1
#

Nearest PDB structures (foldseek):
  5hzk-assembly2_D  TM=2.461E-01  e=7.343E+00  Homo sapiens

Mean predicted aligned error: 4.41 Å

Foldseek 3Di:
DLVVLLVVLVPDPQLLVNLLSLVVSLVVVLVVVLVVQLVVCCVVPVVVSVVVSVVCVVCVLVSSVVLCVVLVVQVLLLVQVVLLVVCPVFPLSVQLVVLCPPVNQDPDSSSNSSSSSVLLSCLSPDPDPSHNHLVVGPCSSVSSVSSSVSSSCSSCSSVVNHDD

Sequence (164 aa):
MSGSLLQEALCETRPRWRFVALYRVFESAYLLALRDAFMDAFFSNPKAATDKTKKALEAEVNQFEEVVKLHQLQSYFESVIAEVDALPSNLFLQAVRADIGPSNRPPVAWESGVAFIYKLRCSIVHAGQKSVIFDRYPDANVALIALTPVLEKAVLALLGLRLD

Radius of gyration: 16.38 Å; Cα contacts (8 Å, |Δi|>4): 164; chains: 1; bounding box: 38×42×47 Å

Secondary structure (DSSP, 8-state):
-HHHHHHHHHH--SHHHHHHHHHHHHHHHHHHHHHHHHHHHHTT-HHHHHHHHHHHHTTHHHHHHHHHHHTT-HHHHHHHHHHHHT-TT-HHHHHHHHHH-STTS-SSHHHHHHHHHHHHHHHHH---TTS--GGG-TTHHHHHHHHHHHHHHHHHHHTT----

pLDDT: mean 91.05, std 9.35, range [51.47, 97.56]